Protein AF-A0A7Y1UGW2-F1 (afdb_monomer_lite)

Radius of gyration: 34.12 Å; chains: 1; bounding box: 89×72×78 Å

Structure (mmCIF, N/CA/C/O backbone):
data_AF-A0A7Y1UGW2-F1
#
_entry.id   AF-A0A7Y1UGW2-F1
#
loop_
_atom_site.group_PDB
_atom_site.id
_atom_site.type_symbol
_atom_site.label_atom_id
_atom_site.label_alt_id
_atom_site.label_comp_id
_atom_site.label_asym_id
_atom_site.label_entity_id
_atom_site.label_seq_id
_atom_site.pdbx_PDB_ins_code
_atom_site.Cartn_x
_atom_site.Cartn_y
_atom_site.Cartn_z
_atom_site.occupancy
_atom_site.B_iso_or_equiv
_atom_site.auth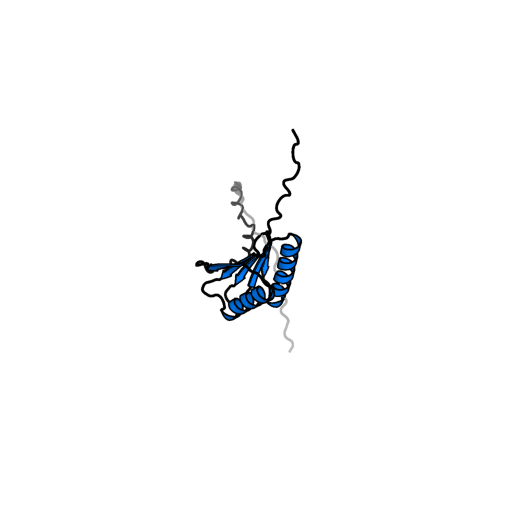_seq_id
_atom_site.auth_comp_id
_atom_site.auth_asym_id
_atom_site.auth_atom_id
_atom_site.pdbx_PDB_model_num
ATOM 1 N N . MET A 1 1 ? 42.115 2.314 -25.866 1.00 65.38 1 MET A N 1
ATOM 2 C CA . MET A 1 1 ? 41.224 1.425 -25.089 1.00 65.38 1 MET A CA 1
ATOM 3 C C . MET A 1 1 ? 39.855 2.077 -25.096 1.00 65.38 1 MET A C 1
ATOM 5 O O . MET A 1 1 ? 39.781 3.249 -24.765 1.00 65.38 1 MET A O 1
ATOM 9 N N . LEU A 1 2 ? 38.819 1.396 -25.587 1.00 54.06 2 LEU A N 1
ATOM 10 C CA . LEU A 1 2 ? 37.466 1.955 -25.650 1.00 54.06 2 LEU A CA 1
ATOM 11 C C . LEU A 1 2 ? 36.876 1.950 -24.238 1.00 54.06 2 LEU A C 1
ATOM 13 O O . LEU A 1 2 ? 36.478 0.907 -23.726 1.00 54.06 2 LEU A O 1
ATOM 17 N N . GLU A 1 3 ? 36.861 3.115 -23.604 1.00 59.59 3 GLU A N 1
ATOM 18 C CA . GLU A 1 3 ? 36.032 3.379 -22.436 1.00 59.59 3 GLU A CA 1
ATOM 19 C C . GLU A 1 3 ? 34.572 3.243 -22.873 1.00 59.59 3 GLU A C 1
ATOM 21 O O . GLU A 1 3 ? 34.036 4.125 -23.531 1.00 59.59 3 GLU A O 1
ATOM 26 N N . THR A 1 4 ? 33.932 2.110 -22.583 1.00 54.25 4 THR A N 1
ATOM 27 C CA . THR A 1 4 ? 32.484 1.930 -22.759 1.00 54.25 4 THR A CA 1
ATOM 28 C C . THR A 1 4 ? 31.741 2.921 -21.855 1.00 54.25 4 THR A C 1
ATOM 30 O O . THR A 1 4 ? 31.696 2.694 -20.640 1.00 54.25 4 THR A O 1
ATOM 33 N N . PRO A 1 5 ? 31.113 3.991 -22.382 1.00 60.22 5 PRO A N 1
ATOM 34 C CA . PRO A 1 5 ? 30.275 4.865 -21.583 1.00 60.22 5 PRO A CA 1
ATOM 35 C C . PRO A 1 5 ? 28.879 4.240 -21.587 1.00 60.22 5 PRO A C 1
ATOM 37 O O . PRO A 1 5 ? 28.134 4.365 -22.554 1.00 60.22 5 PRO A O 1
ATOM 40 N N . GLY A 1 6 ? 28.539 3.461 -20.561 1.00 53.00 6 GLY A N 1
ATOM 41 C CA . GLY A 1 6 ? 27.302 2.681 -20.653 1.00 53.00 6 GLY A CA 1
ATOM 42 C C . GLY A 1 6 ? 26.880 1.894 -19.426 1.00 53.00 6 GLY A C 1
ATOM 43 O O . GLY A 1 6 ? 26.255 0.850 -19.575 1.00 53.00 6 GLY A O 1
ATOM 44 N N . ARG A 1 7 ? 27.161 2.359 -18.204 1.00 55.97 7 ARG A N 1
ATOM 45 C CA . ARG A 1 7 ? 26.320 1.944 -17.071 1.00 55.97 7 ARG A CA 1
ATOM 46 C C . ARG A 1 7 ? 25.084 2.832 -17.069 1.00 55.97 7 ARG A C 1
ATOM 48 O O . ARG A 1 7 ? 25.051 3.851 -16.390 1.00 55.97 7 ARG A O 1
ATOM 55 N N . ALA A 1 8 ? 24.075 2.442 -17.847 1.00 54.56 8 ALA A N 1
ATOM 56 C CA . ALA A 1 8 ? 22.718 2.910 -17.613 1.00 54.56 8 ALA A CA 1
ATOM 57 C C . ALA A 1 8 ? 22.399 2.640 -16.134 1.00 54.56 8 ALA A C 1
ATOM 59 O O . ALA A 1 8 ? 22.442 1.489 -15.689 1.00 54.56 8 ALA A O 1
ATOM 60 N N . ALA A 1 9 ? 22.183 3.699 -15.354 1.00 57.03 9 ALA A N 1
ATOM 61 C CA . ALA A 1 9 ? 21.715 3.579 -13.984 1.00 57.03 9 ALA A CA 1
ATOM 62 C C . ALA A 1 9 ? 20.436 2.739 -14.029 1.00 57.03 9 ALA A C 1
ATOM 64 O O . ALA A 1 9 ? 19.458 3.167 -14.636 1.00 57.03 9 ALA A O 1
ATOM 65 N N . LYS A 1 10 ? 20.459 1.518 -13.478 1.00 59.31 10 LYS A N 1
ATOM 66 C CA . LYS A 1 10 ? 19.249 0.700 -13.377 1.00 59.31 10 LYS A CA 1
ATOM 67 C C . LYS A 1 10 ? 18.241 1.519 -12.569 1.00 59.31 10 LYS A C 1
ATOM 69 O O . LYS A 1 10 ? 18.543 1.814 -11.412 1.00 59.31 10 LYS A O 1
ATOM 74 N N . PRO A 1 11 ? 17.105 1.933 -13.145 1.00 62.81 11 PRO A N 1
ATOM 75 C CA . PRO A 1 11 ? 16.111 2.664 -12.385 1.00 62.81 11 PRO A CA 1
ATOM 76 C C . PRO A 1 11 ? 15.517 1.711 -11.340 1.00 62.81 11 PRO A C 1
ATOM 78 O O . PRO A 1 11 ? 14.820 0.753 -11.666 1.00 62.81 11 PRO A O 1
ATOM 81 N N . GLU A 1 12 ? 15.860 1.936 -10.075 1.00 68.69 12 GLU A N 1
ATOM 82 C CA . GLU A 1 12 ? 15.327 1.189 -8.939 1.00 68.69 12 GLU A CA 1
ATOM 83 C C . GLU A 1 12 ? 14.067 1.900 -8.431 1.00 68.69 12 GLU A C 1
ATOM 85 O O . GLU A 1 12 ? 14.109 3.082 -8.082 1.00 68.69 12 GLU A O 1
ATOM 90 N N . ILE A 1 13 ? 12.928 1.198 -8.415 1.00 83.81 13 ILE A N 1
ATOM 91 C CA . ILE A 1 13 ? 11.693 1.725 -7.830 1.00 83.81 13 ILE A CA 1
ATOM 92 C C . ILE A 1 13 ? 11.618 1.343 -6.355 1.00 83.81 13 ILE A C 1
ATOM 94 O O . ILE A 1 13 ? 11.729 0.174 -5.986 1.00 83.81 13 ILE A O 1
ATOM 98 N N . GLN A 1 14 ? 11.388 2.334 -5.499 1.00 85.88 14 GLN A N 1
ATOM 99 C CA . GLN A 1 14 ? 11.222 2.078 -4.075 1.00 85.88 14 GLN A CA 1
ATOM 100 C C . GLN A 1 14 ? 9.925 1.290 -3.806 1.00 85.88 14 GLN A C 1
ATOM 102 O O . GLN A 1 14 ? 8.914 1.525 -4.481 1.00 85.88 14 GLN A O 1
ATOM 107 N N . PRO A 1 15 ? 9.908 0.374 -2.819 1.00 88.44 15 PRO A N 1
ATOM 108 C CA . PRO A 1 15 ? 8.696 -0.345 -2.444 1.00 88.44 15 PRO A CA 1
ATOM 109 C C . PRO A 1 15 ? 7.609 0.601 -1.927 1.00 88.44 15 PRO A C 1
ATOM 111 O O . PRO A 1 15 ? 7.882 1.480 -1.105 1.00 88.44 15 PRO A O 1
ATOM 114 N N . LEU A 1 16 ? 6.362 0.375 -2.336 1.00 89.25 16 LEU A N 1
ATOM 115 C CA . LEU A 1 16 ? 5.216 1.098 -1.791 1.00 89.25 16 LEU A CA 1
ATOM 116 C C . LEU A 1 16 ? 4.876 0.544 -0.403 1.00 89.25 16 LEU A C 1
ATOM 118 O O . LEU A 1 16 ? 4.518 -0.625 -0.270 1.00 89.25 16 LEU A O 1
ATOM 122 N N . ILE A 1 17 ? 4.981 1.368 0.640 1.00 90.88 17 ILE A N 1
ATOM 123 C CA . ILE A 1 17 ? 4.694 0.935 2.013 1.00 90.88 17 ILE A CA 1
ATOM 124 C C . ILE A 1 17 ? 3.247 1.279 2.358 1.00 90.88 17 ILE A C 1
ATOM 126 O O . ILE A 1 17 ? 2.901 2.457 2.425 1.00 90.88 17 ILE A O 1
ATOM 130 N N . ILE A 1 18 ? 2.436 0.264 2.643 1.00 90.81 18 ILE A N 1
ATOM 131 C CA . ILE A 1 18 ? 1.040 0.391 3.073 1.00 90.81 18 ILE A CA 1
ATOM 132 C C . ILE A 1 18 ? 0.961 -0.036 4.534 1.00 90.81 18 ILE A C 1
ATOM 134 O O . ILE A 1 18 ? 1.360 -1.140 4.875 1.00 90.81 18 ILE A O 1
ATOM 138 N N . SER A 1 19 ? 0.461 0.833 5.401 1.00 89.06 19 SER A N 1
ATOM 139 C CA . SER A 1 19 ? 0.200 0.553 6.811 1.00 89.06 19 SER A CA 1
ATOM 140 C C . SER A 1 19 ? -1.300 0.398 7.031 1.00 89.06 19 SER A C 1
ATOM 142 O O . SER A 1 19 ? -2.050 1.314 6.695 1.00 89.06 19 SER A O 1
ATOM 144 N N . VAL A 1 20 ? -1.723 -0.716 7.621 1.00 88.06 20 VAL A N 1
ATOM 145 C CA . VAL A 1 20 ? -3.108 -0.948 8.052 1.00 88.06 20 VAL A CA 1
ATOM 146 C C . VAL A 1 20 ? -3.158 -0.865 9.574 1.00 88.06 20 VAL A C 1
ATOM 148 O O . VAL A 1 20 ? -2.474 -1.623 10.268 1.00 88.06 20 VAL A O 1
ATOM 151 N N . GLY A 1 21 ? -3.923 0.102 10.078 1.00 79.25 21 GLY A N 1
ATOM 152 C CA . GLY A 1 21 ? -4.117 0.334 11.508 1.00 79.25 21 GLY A CA 1
ATOM 153 C C . GLY A 1 21 ? -5.480 -0.148 12.022 1.00 79.25 21 GLY A C 1
ATOM 154 O O . GLY A 1 21 ? -6.326 -0.595 11.238 1.00 79.25 21 GLY A O 1
ATOM 155 N N . PRO A 1 22 ? -5.716 -0.037 13.339 1.00 72.81 22 PRO A N 1
ATOM 156 C CA . PRO A 1 22 ? -7.047 -0.213 13.913 1.00 72.81 22 PRO A CA 1
ATOM 157 C C . PRO A 1 22 ? -8.027 0.836 13.348 1.00 72.81 22 PRO A C 1
ATOM 159 O O . PRO A 1 22 ? -7.631 1.945 12.992 1.00 72.81 22 PRO A O 1
ATOM 162 N N . GLY A 1 23 ? -9.313 0.486 13.232 1.00 73.44 23 GLY A N 1
ATOM 163 C CA . GLY A 1 23 ? -10.358 1.418 12.770 1.00 73.44 23 GLY A CA 1
ATOM 164 C C . GLY A 1 23 ? -10.420 1.656 11.255 1.00 73.44 23 GLY A C 1
ATOM 165 O O . GLY A 1 23 ? -10.855 2.717 10.824 1.00 73.44 23 GLY A O 1
ATOM 166 N N . ALA A 1 24 ? -9.982 0.688 10.443 1.00 71.56 24 ALA A N 1
ATOM 167 C CA . ALA A 1 24 ? -10.024 0.750 8.976 1.00 71.56 24 ALA A CA 1
ATOM 168 C C . ALA A 1 24 ? -9.199 1.874 8.326 1.00 71.56 24 ALA A C 1
ATOM 170 O O . ALA A 1 24 ? -9.421 2.255 7.176 1.00 71.56 24 ALA A O 1
ATOM 171 N N . VAL A 1 25 ? -8.200 2.373 9.049 1.00 77.12 25 VAL A N 1
ATOM 172 C CA . VAL A 1 25 ? -7.284 3.394 8.550 1.00 77.12 25 VAL A CA 1
ATOM 173 C C . VAL A 1 25 ? -6.198 2.737 7.700 1.00 77.12 25 VAL A C 1
ATOM 175 O O . VAL A 1 25 ? -5.434 1.897 8.184 1.00 77.12 25 VAL A O 1
ATOM 178 N N . VAL A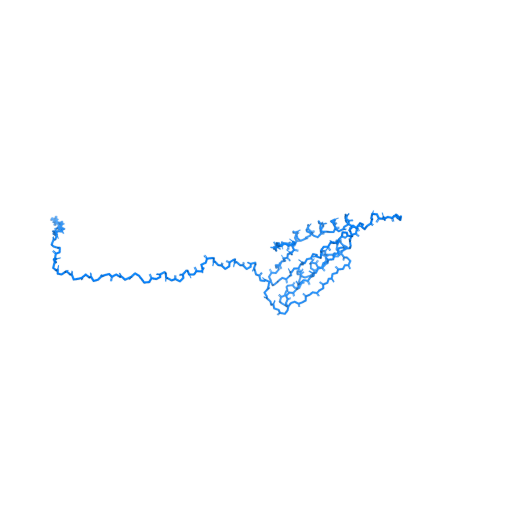 1 26 ? -6.095 3.161 6.440 1.00 83.88 26 VAL A N 1
ATOM 179 C CA . VAL A 1 26 ? -5.000 2.791 5.539 1.00 83.88 26 VAL A CA 1
ATOM 180 C C . VAL A 1 26 ? -4.097 4.002 5.353 1.00 83.88 26 VAL A C 1
ATOM 182 O O . VAL A 1 26 ? -4.560 5.077 4.989 1.00 83.88 26 VAL A O 1
ATOM 185 N N . ALA A 1 27 ? -2.799 3.845 5.590 1.00 84.19 27 ALA A N 1
ATOM 186 C CA . ALA A 1 27 ? -1.815 4.890 5.334 1.00 84.19 27 ALA A CA 1
ATOM 187 C C . ALA A 1 27 ? -0.750 4.404 4.354 1.00 84.19 27 ALA A C 1
ATOM 189 O O . ALA A 1 27 ? -0.247 3.294 4.489 1.00 84.19 27 ALA A O 1
ATOM 190 N N . VAL A 1 28 ? -0.362 5.238 3.398 1.00 86.69 28 VAL A N 1
ATOM 191 C CA . VAL A 1 28 ? 0.674 4.923 2.413 1.00 86.69 28 VAL A CA 1
ATOM 192 C C . VAL A 1 28 ? 1.836 5.893 2.583 1.00 86.69 28 VAL A C 1
ATOM 194 O O . VAL A 1 28 ? 1.624 7.101 2.680 1.00 86.69 28 VAL A O 1
ATOM 197 N N . ASN A 1 29 ? 3.066 5.378 2.631 1.00 80.88 29 ASN A N 1
ATOM 198 C CA . ASN A 1 29 ? 4.256 6.229 2.604 1.00 80.88 29 ASN A CA 1
ATOM 199 C C . ASN A 1 29 ? 4.726 6.384 1.162 1.00 80.88 29 ASN A C 1
ATOM 201 O O . ASN A 1 29 ? 5.106 5.397 0.524 1.00 80.88 29 ASN A O 1
ATOM 205 N N . THR A 1 30 ? 4.739 7.619 0.670 1.00 69.56 30 THR A N 1
ATOM 206 C CA . THR A 1 30 ? 5.293 7.955 -0.643 1.00 69.56 30 THR A CA 1
ATOM 207 C C . THR A 1 30 ? 6.362 9.023 -0.482 1.00 69.56 30 THR A C 1
ATOM 209 O O . THR A 1 30 ? 6.068 10.212 -0.378 1.00 69.56 30 THR A O 1
ATOM 212 N N . GLY A 1 31 ? 7.621 8.585 -0.420 1.00 69.56 31 GLY A N 1
ATOM 213 C CA . GLY A 1 31 ? 8.749 9.468 -0.125 1.00 69.56 31 GLY A CA 1
ATOM 214 C C . GLY A 1 31 ? 8.708 9.982 1.325 1.00 69.56 31 GLY A C 1
ATOM 215 O O . GLY A 1 31 ? 8.554 9.163 2.232 1.00 69.56 31 GLY A O 1
ATOM 216 N N . PRO A 1 32 ? 8.856 11.302 1.570 1.00 61.97 32 PRO A N 1
ATOM 217 C CA . PRO A 1 32 ? 8.865 11.873 2.921 1.00 61.97 32 PRO A CA 1
ATOM 218 C C . PRO A 1 32 ? 7.463 12.045 3.530 1.00 61.97 32 PRO A C 1
ATOM 220 O O . PRO A 1 32 ? 7.349 12.309 4.725 1.00 61.97 32 PRO A O 1
ATOM 223 N N . ALA A 1 33 ? 6.400 11.921 2.728 1.00 69.44 33 ALA A N 1
ATOM 224 C CA . ALA A 1 33 ? 5.027 12.128 3.170 1.00 69.44 33 ALA A CA 1
ATOM 225 C C . ALA A 1 33 ? 4.332 10.799 3.499 1.00 69.44 33 ALA A C 1
ATOM 227 O O . ALA A 1 33 ? 4.435 9.812 2.760 1.00 69.44 33 ALA A O 1
ATOM 228 N N . ARG A 1 34 ? 3.585 10.805 4.607 1.00 76.00 34 ARG A N 1
ATOM 229 C CA . ARG A 1 34 ? 2.650 9.747 4.988 1.00 76.00 34 ARG A CA 1
ATO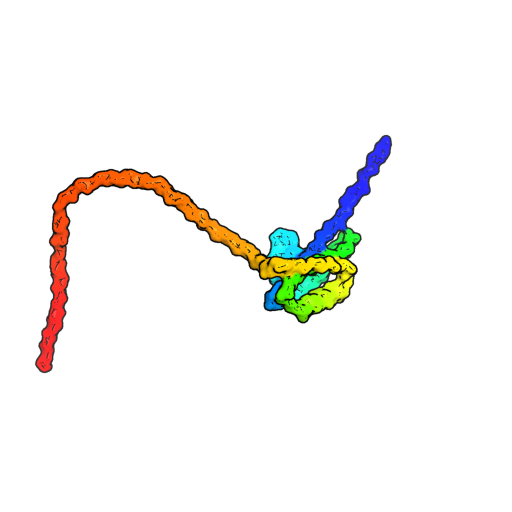M 230 C C . ARG A 1 34 ? 1.237 10.242 4.729 1.00 76.00 34 ARG A C 1
ATOM 232 O O . ARG A 1 34 ? 0.799 11.204 5.353 1.00 76.00 34 ARG A O 1
ATOM 239 N N . GLU A 1 35 ? 0.526 9.566 3.843 1.00 84.69 35 GLU A N 1
ATOM 240 C CA . GLU A 1 35 ? -0.839 9.929 3.472 1.00 84.69 35 GLU A CA 1
ATOM 241 C C . GLU A 1 35 ? -1.816 8.897 4.026 1.00 84.69 35 GLU A C 1
ATOM 243 O O . GLU A 1 35 ? -1.636 7.698 3.817 1.00 84.69 35 GLU A O 1
ATOM 248 N N . VAL A 1 36 ? -2.854 9.354 4.727 1.00 87.19 36 VAL A N 1
ATOM 249 C CA . VAL A 1 36 ? -3.988 8.505 5.109 1.00 87.19 36 VAL A CA 1
ATOM 250 C C . VAL A 1 36 ? -4.959 8.482 3.938 1.00 87.19 36 VAL A C 1
ATOM 252 O O . VAL A 1 36 ? -5.441 9.528 3.511 1.00 87.19 36 VAL A O 1
ATOM 255 N N . LEU A 1 37 ? -5.208 7.293 3.402 1.00 85.94 37 LEU A N 1
ATOM 256 C CA . LEU A 1 37 ? -6.012 7.079 2.210 1.00 85.94 37 LEU A CA 1
ATOM 257 C C . LEU A 1 37 ? -7.248 6.251 2.552 1.00 85.94 37 LEU A C 1
ATOM 259 O O . LEU A 1 37 ? -7.190 5.286 3.313 1.00 85.94 37 LEU A O 1
ATOM 263 N N . THR A 1 38 ? -8.366 6.583 1.918 1.00 87.88 38 THR A N 1
ATOM 264 C CA . THR A 1 38 ? -9.495 5.659 1.816 1.00 87.88 38 THR A CA 1
ATOM 265 C C . THR A 1 38 ? -9.126 4.489 0.909 1.00 87.88 38 THR A C 1
ATOM 267 O O . THR A 1 38 ? -8.194 4.564 0.103 1.00 87.88 38 THR A O 1
ATOM 270 N N . LEU A 1 39 ? -9.906 3.411 0.968 1.00 84.81 39 LEU A N 1
ATOM 271 C CA . LEU A 1 39 ? -9.747 2.282 0.057 1.00 84.81 39 LEU A CA 1
ATOM 272 C C . LEU A 1 39 ? -9.745 2.742 -1.413 1.00 84.81 39 LEU A C 1
ATOM 274 O O . LEU A 1 39 ? -8.837 2.398 -2.171 1.00 84.81 39 LEU A O 1
ATOM 278 N N . ALA A 1 40 ? -10.714 3.564 -1.827 1.00 86.31 40 ALA A N 1
ATOM 279 C CA . ALA A 1 40 ? -10.793 4.080 -3.198 1.00 86.31 40 ALA A CA 1
ATOM 280 C C . ALA A 1 40 ? -9.518 4.836 -3.622 1.00 86.31 40 ALA A C 1
ATOM 282 O O . ALA A 1 40 ? -9.002 4.625 -4.721 1.00 86.31 40 ALA A O 1
ATOM 283 N N . GLN A 1 41 ? -8.961 5.656 -2.728 1.00 90.19 41 GLN A N 1
ATOM 284 C CA . GLN A 1 41 ? -7.701 6.363 -2.971 1.00 90.19 41 GLN A CA 1
ATOM 285 C C . GLN A 1 41 ? -6.501 5.408 -3.041 1.00 90.19 41 GLN A C 1
ATOM 287 O O . GLN A 1 41 ? -5.611 5.611 -3.869 1.00 90.19 41 GLN A O 1
ATOM 292 N N . LEU A 1 42 ? -6.492 4.337 -2.240 1.00 90.06 42 LEU A N 1
ATOM 293 C CA . LEU A 1 42 ? -5.469 3.294 -2.312 1.00 90.06 42 LEU A CA 1
ATOM 294 C C . LEU A 1 42 ? -5.444 2.619 -3.688 1.00 90.06 42 LEU A C 1
ATOM 296 O O . LEU A 1 42 ? -4.367 2.442 -4.247 1.00 90.06 42 LEU A O 1
ATOM 300 N N . ALA A 1 43 ? -6.605 2.271 -4.251 1.00 89.88 43 ALA A N 1
ATOM 301 C CA . ALA A 1 43 ? -6.673 1.639 -5.573 1.00 89.88 43 ALA A CA 1
ATOM 302 C C . ALA A 1 43 ? -6.039 2.534 -6.650 1.00 89.88 43 ALA A C 1
ATOM 304 O O . ALA A 1 43 ? -5.146 2.102 -7.376 1.00 89.88 43 ALA A O 1
ATOM 305 N N . ARG A 1 44 ? -6.399 3.824 -6.660 1.00 90.56 44 ARG A N 1
ATOM 306 C CA . ARG A 1 44 ? -5.779 4.813 -7.554 1.00 90.56 44 ARG A CA 1
ATOM 307 C C . ARG A 1 44 ? -4.268 4.931 -7.328 1.00 90.56 44 ARG A C 1
ATOM 309 O O . ARG A 1 44 ? -3.511 5.095 -8.279 1.00 90.56 44 ARG A O 1
ATOM 316 N N . ARG A 1 45 ? -3.805 4.837 -6.078 1.00 90.50 45 ARG A N 1
ATOM 317 C CA . ARG A 1 45 ? -2.374 4.883 -5.752 1.00 90.50 45 ARG A CA 1
ATOM 318 C C . ARG A 1 45 ? -1.621 3.645 -6.253 1.00 90.50 45 ARG A C 1
ATOM 320 O O . ARG A 1 45 ? -0.507 3.798 -6.750 1.00 90.50 45 ARG A O 1
ATOM 327 N N . LEU A 1 46 ? -2.213 2.455 -6.153 1.00 91.75 46 LEU A N 1
ATOM 328 C CA . LEU A 1 46 ? -1.643 1.211 -6.682 1.00 91.75 46 LEU A CA 1
ATOM 329 C C . LEU A 1 46 ? -1.556 1.239 -8.213 1.00 91.75 46 LEU A C 1
ATOM 331 O O . LEU A 1 46 ? -0.533 0.845 -8.771 1.00 91.75 46 LEU A O 1
ATOM 335 N N . ASP A 1 47 ? -2.575 1.774 -8.881 1.00 92.00 47 ASP A N 1
ATOM 336 C CA . ASP A 1 47 ? -2.579 1.974 -10.334 1.00 92.00 47 ASP A CA 1
ATOM 337 C C . ASP A 1 47 ? -1.428 2.886 -10.797 1.00 92.00 47 ASP A C 1
ATOM 339 O O . ASP A 1 47 ? -0.614 2.508 -11.642 1.00 92.00 47 ASP A O 1
ATOM 343 N N . MET A 1 48 ? -1.276 4.052 -10.157 1.00 90.44 48 MET A N 1
ATOM 344 C CA . MET A 1 48 ? -0.173 4.973 -10.453 1.00 90.44 48 MET A CA 1
ATOM 345 C C . MET A 1 48 ? 1.196 4.334 -10.186 1.00 90.44 48 MET A C 1
ATOM 347 O O . MET A 1 48 ? 2.117 4.485 -10.989 1.00 90.44 48 MET A O 1
ATOM 351 N N . TYR A 1 49 ? 1.338 3.603 -9.076 1.00 90.50 49 TYR A N 1
ATOM 352 C CA . TYR A 1 49 ? 2.592 2.941 -8.715 1.00 90.50 49 TYR A CA 1
ATOM 353 C C . TYR A 1 49 ? 2.974 1.833 -9.702 1.00 90.50 49 TYR A C 1
ATOM 355 O O . TYR A 1 49 ? 4.118 1.770 -10.147 1.00 90.50 49 TYR A O 1
ATOM 363 N N . THR A 1 50 ? 2.026 0.976 -10.080 1.00 91.38 50 THR A N 1
ATOM 364 C CA . THR A 1 50 ? 2.273 -0.114 -11.037 1.00 91.38 50 THR A CA 1
ATOM 365 C C . THR A 1 50 ? 2.546 0.408 -12.444 1.00 91.38 50 THR A C 1
ATOM 367 O O . THR A 1 50 ? 3.425 -0.119 -13.129 1.00 91.38 50 THR A O 1
ATOM 370 N N . THR A 1 51 ? 1.875 1.488 -12.847 1.00 91.19 51 THR A N 1
ATOM 371 C CA . THR A 1 51 ? 2.164 2.201 -14.098 1.00 91.19 51 THR A CA 1
ATOM 372 C C . THR A 1 51 ? 3.583 2.772 -14.092 1.00 91.19 51 THR A C 1
ATOM 374 O O . THR A 1 51 ? 4.330 2.561 -15.048 1.00 91.19 51 THR A O 1
ATOM 377 N N . ALA A 1 52 ? 3.997 3.417 -12.996 1.00 88.50 52 ALA A N 1
ATOM 378 C CA . ALA A 1 52 ? 5.356 3.934 -12.843 1.00 88.50 52 ALA A CA 1
ATOM 379 C C . ALA A 1 52 ? 6.410 2.812 -12.854 1.00 88.50 52 ALA A C 1
ATOM 381 O O . ALA A 1 52 ? 7.411 2.931 -13.556 1.00 88.50 52 ALA A O 1
ATOM 382 N N . ALA A 1 53 ? 6.164 1.703 -12.145 1.00 89.00 53 ALA A N 1
ATOM 383 C CA . ALA A 1 53 ? 7.044 0.530 -12.135 1.00 89.00 53 ALA A CA 1
ATOM 384 C C . ALA A 1 53 ? 7.235 -0.044 -13.546 1.00 89.00 53 ALA A C 1
ATOM 386 O O . ALA A 1 53 ? 8.361 -0.306 -13.970 1.00 89.00 53 ALA A O 1
ATOM 387 N N . ARG A 1 54 ? 6.140 -0.159 -14.309 1.00 87.94 54 ARG A N 1
ATOM 388 C CA . ARG A 1 54 ? 6.174 -0.622 -15.700 1.00 87.94 54 ARG A CA 1
ATOM 389 C C . ARG A 1 54 ? 6.971 0.323 -16.599 1.00 87.94 54 ARG A C 1
ATOM 391 O O . ARG A 1 54 ? 7.746 -0.161 -17.419 1.00 87.94 54 ARG A O 1
ATOM 398 N N . ALA A 1 55 ? 6.811 1.636 -16.436 1.00 89.50 55 ALA A N 1
ATOM 399 C CA . ALA A 1 55 ? 7.525 2.634 -17.234 1.00 89.50 55 ALA A CA 1
ATOM 400 C C . ALA A 1 55 ? 9.053 2.544 -17.078 1.00 89.50 55 ALA A C 1
ATOM 402 O O . ALA A 1 55 ? 9.782 2.836 -18.022 1.00 89.50 55 ALA A O 1
ATOM 403 N N . VAL A 1 56 ? 9.536 2.097 -15.914 1.00 88.38 56 VAL A N 1
ATOM 404 C CA . VAL A 1 56 ? 10.970 1.912 -15.634 1.00 88.38 56 VAL A CA 1
ATOM 405 C C . VAL A 1 56 ? 11.432 0.452 -15.718 1.00 88.38 56 VAL A C 1
ATOM 407 O O . VAL A 1 56 ? 12.540 0.137 -15.294 1.00 88.38 56 VAL A O 1
ATOM 410 N N . ALA A 1 57 ? 10.599 -0.448 -16.254 1.00 87.75 57 ALA A N 1
ATOM 411 C CA . ALA A 1 57 ? 10.870 -1.886 -16.337 1.00 87.75 57 ALA A CA 1
ATOM 412 C C . ALA A 1 57 ? 11.268 -2.532 -14.988 1.00 87.75 57 ALA A C 1
ATOM 414 O O . ALA A 1 57 ? 12.059 -3.476 -14.947 1.00 87.75 57 ALA A O 1
ATOM 415 N N . ALA A 1 58 ? 10.701 -2.042 -13.881 1.00 87.81 58 ALA A N 1
ATOM 416 C CA . ALA A 1 58 ? 10.902 -2.590 -12.544 1.00 87.81 58 ALA A CA 1
ATOM 417 C C . ALA A 1 58 ? 9.683 -3.403 -12.083 1.00 87.81 58 ALA A C 1
ATOM 419 O O . ALA A 1 58 ? 8.537 -3.111 -12.431 1.00 87.81 58 ALA A O 1
ATOM 420 N N . ALA A 1 59 ? 9.924 -4.425 -11.260 1.00 87.50 59 ALA A N 1
ATOM 421 C CA . ALA A 1 59 ? 8.850 -5.175 -10.622 1.00 87.50 59 ALA A CA 1
ATOM 422 C C . ALA A 1 59 ? 8.240 -4.338 -9.480 1.00 87.50 59 ALA A C 1
ATOM 424 O O . ALA A 1 59 ? 8.985 -3.898 -8.601 1.00 87.50 59 ALA A O 1
ATOM 425 N N . PRO A 1 60 ? 6.914 -4.113 -9.451 1.00 90.19 60 PRO A N 1
ATOM 426 C CA . PRO A 1 60 ? 6.293 -3.397 -8.347 1.00 90.19 60 PRO A CA 1
ATOM 427 C C . PRO A 1 60 ? 6.372 -4.242 -7.072 1.00 90.19 60 PRO A C 1
ATOM 429 O O . PRO A 1 60 ? 6.024 -5.424 -7.074 1.00 90.19 60 PRO A O 1
ATOM 432 N N . VAL A 1 61 ? 6.807 -3.627 -5.974 1.00 90.62 61 VAL A N 1
ATOM 433 C CA . VAL A 1 61 ? 6.910 -4.283 -4.665 1.00 90.62 61 VAL A CA 1
ATOM 434 C C . VAL A 1 61 ? 6.076 -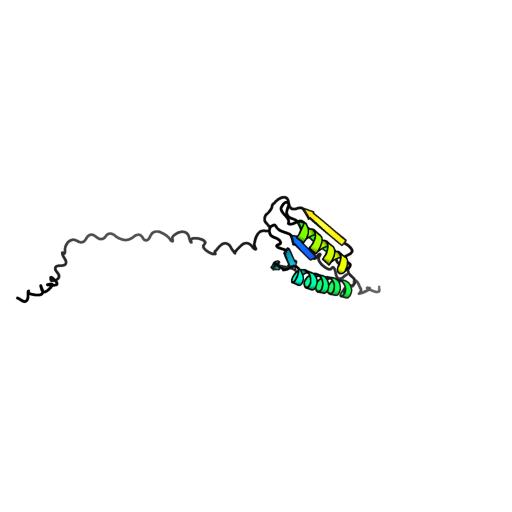3.509 -3.658 1.00 90.62 61 VAL A C 1
ATOM 436 O O . VAL A 1 61 ? 6.249 -2.301 -3.493 1.00 90.62 61 VAL A O 1
ATOM 439 N N . VAL A 1 62 ? 5.196 -4.206 -2.944 1.00 91.56 62 VAL A N 1
ATOM 440 C CA . VAL A 1 62 ? 4.427 -3.628 -1.836 1.00 91.56 62 VAL A CA 1
ATOM 441 C C . VAL A 1 62 ? 4.952 -4.166 -0.514 1.00 91.56 62 VAL A C 1
ATOM 443 O O . VAL A 1 62 ? 5.124 -5.369 -0.340 1.00 91.56 62 VAL A O 1
ATOM 446 N N . ARG A 1 63 ? 5.184 -3.269 0.442 1.00 90.75 63 ARG A N 1
ATOM 447 C CA . ARG A 1 63 ? 5.458 -3.595 1.843 1.00 90.75 63 ARG A CA 1
ATOM 448 C C . ARG A 1 63 ? 4.207 -3.337 2.663 1.00 90.75 63 ARG A C 1
ATOM 450 O O . ARG A 1 63 ? 3.846 -2.184 2.888 1.00 90.75 63 ARG A O 1
ATOM 457 N N . LEU A 1 64 ? 3.557 -4.403 3.109 1.00 90.81 64 LEU A N 1
ATOM 458 C CA . LEU A 1 64 ? 2.348 -4.334 3.913 1.00 90.81 64 LEU A CA 1
ATOM 459 C C . LEU A 1 64 ? 2.707 -4.414 5.397 1.00 90.81 64 LEU A C 1
ATOM 461 O O . LEU A 1 64 ? 3.110 -5.458 5.905 1.00 90.81 64 LEU A O 1
ATOM 465 N N . ARG A 1 65 ? 2.562 -3.285 6.083 1.00 89.12 65 ARG A N 1
ATOM 466 C CA . ARG A 1 65 ? 2.716 -3.148 7.526 1.00 89.12 65 ARG A CA 1
ATOM 467 C C . ARG A 1 65 ? 1.359 -3.295 8.186 1.00 89.12 65 ARG A C 1
ATOM 469 O O . ARG A 1 65 ? 0.471 -2.482 7.947 1.00 89.12 65 ARG A O 1
ATOM 476 N N . THR A 1 66 ? 1.206 -4.299 9.032 1.00 85.50 66 THR A N 1
ATOM 477 C CA . THR A 1 66 ? -0.033 -4.513 9.783 1.00 85.50 66 THR A CA 1
ATOM 478 C C . THR A 1 66 ? 0.234 -4.392 11.275 1.00 85.50 66 THR A C 1
ATOM 480 O O . THR A 1 66 ? 1.227 -4.918 11.788 1.00 85.50 66 THR A O 1
ATOM 483 N N . ALA A 1 67 ? -0.642 -3.662 11.959 1.00 78.12 67 ALA A N 1
ATOM 484 C CA . ALA A 1 67 ? -0.729 -3.657 13.413 1.00 78.12 67 ALA A CA 1
ATOM 485 C C . ALA A 1 67 ? -1.313 -4.995 13.906 1.00 78.12 67 ALA A C 1
ATOM 487 O O . ALA A 1 67 ? -1.979 -5.698 13.137 1.00 78.12 67 ALA A O 1
ATOM 488 N N . ARG A 1 68 ? -1.085 -5.370 15.173 1.00 73.94 68 ARG A N 1
ATOM 489 C CA . ARG A 1 68 ? -1.670 -6.611 15.719 1.00 73.94 68 ARG A CA 1
ATOM 490 C C . ARG A 1 68 ? -3.188 -6.486 15.854 1.00 73.94 68 ARG A C 1
ATOM 492 O O . ARG A 1 68 ? -3.892 -7.466 15.648 1.00 73.94 68 ARG A O 1
ATOM 499 N N . ALA A 1 69 ? -3.673 -5.282 16.156 1.00 75.31 69 ALA A N 1
ATOM 500 C CA . ALA A 1 69 ? -5.094 -4.945 16.216 1.00 75.31 69 ALA A CA 1
ATOM 501 C C . ALA A 1 69 ? -5.667 -4.467 14.863 1.00 75.31 69 ALA A C 1
ATOM 503 O O . ALA A 1 69 ? -6.688 -3.777 14.827 1.00 75.31 69 ALA A O 1
ATOM 504 N N . ALA A 1 70 ? -4.998 -4.765 13.742 1.00 78.56 70 ALA A N 1
ATOM 505 C CA . ALA A 1 70 ? -5.473 -4.352 12.427 1.00 78.56 70 ALA A CA 1
ATOM 506 C C . ALA A 1 70 ? -6.818 -5.003 12.083 1.00 78.56 70 ALA A C 1
ATOM 508 O O . ALA A 1 70 ? -7.084 -6.156 12.416 1.00 78.56 70 ALA A O 1
ATOM 509 N N . ASN A 1 71 ? -7.655 -4.252 11.372 1.00 85.12 71 ASN A N 1
ATOM 510 C CA . ASN A 1 71 ? -8.925 -4.761 10.878 1.00 85.12 71 ASN A CA 1
ATOM 511 C C . ASN A 1 71 ? -8.677 -5.772 9.737 1.00 85.12 71 ASN A C 1
ATOM 513 O O . ASN A 1 71 ? -8.121 -5.411 8.695 1.00 85.12 71 ASN A O 1
ATOM 517 N N . GLU A 1 72 ? -9.083 -7.029 9.941 1.00 85.56 72 GLU A N 1
ATOM 518 C CA . GLU A 1 72 ? -8.868 -8.119 8.979 1.00 85.56 72 GLU A CA 1
ATOM 519 C C . GLU A 1 72 ? -9.592 -7.903 7.646 1.00 85.56 72 GLU A C 1
ATOM 521 O O . GLU A 1 72 ? -9.025 -8.220 6.600 1.00 85.56 72 GLU A O 1
ATOM 526 N N . ASP A 1 73 ? -10.803 -7.340 7.650 1.00 89.06 73 ASP A N 1
ATOM 527 C CA . ASP A 1 73 ? -11.553 -7.066 6.418 1.00 89.06 73 ASP A CA 1
ATOM 528 C C . ASP A 1 73 ? -10.795 -6.076 5.532 1.00 89.06 73 ASP A C 1
ATOM 530 O O . ASP A 1 73 ? -10.650 -6.274 4.325 1.00 89.06 73 ASP A O 1
ATOM 534 N N . ILE A 1 74 ? -10.214 -5.048 6.146 1.00 87.56 74 ILE A N 1
ATOM 535 C CA . ILE A 1 74 ? -9.407 -4.052 5.440 1.00 87.56 74 ILE A CA 1
ATOM 536 C C . ILE A 1 74 ? -8.097 -4.653 4.953 1.00 87.56 74 ILE A C 1
ATOM 538 O O . ILE A 1 74 ? -7.672 -4.365 3.835 1.00 87.56 74 ILE A O 1
ATOM 542 N N . LEU A 1 75 ? -7.465 -5.518 5.746 1.00 88.44 75 LEU A N 1
ATOM 543 C CA . LEU A 1 75 ? -6.272 -6.236 5.312 1.00 88.44 75 LEU A CA 1
ATOM 544 C C . LEU A 1 75 ? -6.562 -7.092 4.068 1.00 88.44 75 LEU A C 1
ATOM 546 O O . LEU A 1 75 ? -5.811 -7.028 3.092 1.00 88.44 75 LEU A O 1
ATOM 550 N N . ARG A 1 76 ? -7.668 -7.846 4.075 1.00 90.69 76 ARG A N 1
ATOM 551 C CA . ARG A 1 76 ? -8.117 -8.652 2.928 1.00 90.69 76 ARG A CA 1
ATOM 552 C C . ARG A 1 76 ? -8.402 -7.783 1.711 1.00 90.69 76 ARG A C 1
ATOM 554 O O . ARG A 1 76 ? -7.962 -8.121 0.617 1.00 90.69 76 ARG A O 1
ATOM 561 N N . GLU A 1 77 ? -9.059 -6.648 1.901 1.00 91.19 77 GLU A N 1
ATOM 562 C CA . GLU A 1 77 ? -9.379 -5.713 0.824 1.00 91.19 77 GLU A CA 1
ATOM 563 C C . GLU A 1 77 ? -8.116 -5.084 0.203 1.00 91.19 77 GLU A C 1
ATOM 565 O O . GLU A 1 77 ? -8.009 -4.952 -1.019 1.00 91.19 77 GLU A O 1
ATOM 570 N N . VAL A 1 78 ? -7.112 -4.747 1.021 1.00 90.25 78 VAL A N 1
ATOM 571 C CA . VAL A 1 78 ? -5.801 -4.274 0.543 1.00 90.25 78 VAL A CA 1
ATOM 572 C C . VAL A 1 78 ? -5.103 -5.353 -0.289 1.00 90.25 78 VAL A C 1
ATOM 574 O O . VAL A 1 78 ? -4.575 -5.050 -1.363 1.00 90.25 78 VAL A O 1
ATOM 577 N N . LEU A 1 79 ? -5.124 -6.607 0.171 1.00 90.94 79 LEU A N 1
ATOM 578 C CA . LEU A 1 79 ? -4.543 -7.740 -0.554 1.00 90.94 79 LEU A CA 1
ATOM 579 C C . LEU A 1 79 ? -5.278 -8.021 -1.868 1.00 90.94 79 LEU A C 1
ATOM 581 O O . LEU A 1 79 ? -4.630 -8.199 -2.899 1.00 90.94 79 LEU A O 1
ATOM 585 N N . ALA A 1 80 ? -6.612 -7.993 -1.855 1.00 91.94 80 ALA A N 1
ATOM 586 C CA . ALA A 1 80 ? -7.436 -8.165 -3.046 1.00 91.94 80 ALA A CA 1
ATOM 587 C C . ALA A 1 80 ? -7.113 -7.095 -4.099 1.00 91.94 80 ALA A C 1
ATOM 589 O O . ALA A 1 80 ? -6.886 -7.414 -5.266 1.00 91.94 80 ALA A O 1
ATOM 590 N N . ARG A 1 81 ? -6.986 -5.829 -3.685 1.00 90.88 81 ARG A N 1
ATOM 591 C CA . ARG A 1 81 ? -6.585 -4.734 -4.582 1.00 90.88 81 ARG A CA 1
ATOM 592 C C . ARG A 1 81 ? -5.177 -4.938 -5.127 1.00 90.88 81 ARG A C 1
ATOM 594 O O . ARG A 1 81 ? -4.984 -4.837 -6.334 1.00 90.88 81 ARG A O 1
ATOM 601 N N . ALA A 1 82 ? -4.203 -5.268 -4.280 1.00 90.88 82 ALA A N 1
ATOM 602 C CA . ALA A 1 82 ? -2.838 -5.544 -4.733 1.00 90.88 82 ALA A CA 1
ATOM 603 C C . ALA A 1 82 ? -2.789 -6.681 -5.776 1.00 90.88 82 ALA A C 1
ATOM 605 O O . ALA A 1 82 ? -2.049 -6.582 -6.758 1.00 90.88 82 ALA A O 1
ATOM 606 N N . ALA A 1 83 ? -3.625 -7.712 -5.610 1.00 90.50 83 ALA A N 1
ATOM 607 C CA . ALA A 1 83 ? -3.770 -8.802 -6.572 1.00 90.50 83 ALA A CA 1
ATOM 608 C C . ALA A 1 83 ? -4.406 -8.347 -7.900 1.00 90.50 83 ALA A C 1
ATOM 610 O O . ALA A 1 83 ? -3.893 -8.697 -8.964 1.00 90.50 83 ALA A O 1
ATOM 611 N N . ILE A 1 84 ? -5.459 -7.516 -7.863 1.00 92.56 84 ILE A N 1
ATOM 612 C CA . ILE A 1 84 ? -6.092 -6.932 -9.065 1.00 92.56 84 ILE A CA 1
ATOM 613 C C . ILE A 1 84 ? -5.062 -6.160 -9.904 1.00 92.56 84 ILE A C 1
ATOM 615 O O . ILE A 1 84 ? -5.015 -6.309 -11.126 1.00 92.56 84 ILE A O 1
ATOM 619 N N . TYR A 1 85 ? -4.184 -5.397 -9.249 1.00 89.38 85 TYR A N 1
ATOM 620 C CA . TYR A 1 85 ? -3.111 -4.641 -9.906 1.00 89.38 85 TYR A CA 1
ATOM 621 C C . TYR A 1 85 ? -1.872 -5.484 -10.257 1.00 89.38 85 TYR A C 1
ATOM 623 O O . TYR A 1 85 ? -0.852 -4.935 -10.675 1.00 89.38 85 TYR A O 1
ATOM 631 N N . LYS A 1 86 ? -1.954 -6.816 -10.136 1.00 88.50 86 LYS A N 1
ATOM 632 C CA . LYS A 1 86 ? -0.895 -7.773 -10.498 1.00 88.50 86 LYS A CA 1
ATOM 633 C C . LYS A 1 86 ? 0.450 -7.457 -9.843 1.00 88.50 86 LYS A C 1
ATOM 635 O O . LYS A 1 86 ? 1.492 -7.536 -10.492 1.00 88.50 86 LYS A O 1
ATOM 640 N N . ILE A 1 87 ? 0.436 -7.085 -8.565 1.00 88.81 87 ILE A N 1
ATOM 641 C CA . ILE A 1 87 ? 1.666 -6.846 -7.807 1.00 88.81 87 ILE A CA 1
ATOM 642 C C . ILE A 1 87 ? 2.278 -8.209 -7.456 1.00 88.81 87 ILE A C 1
ATOM 644 O O . ILE A 1 87 ? 1.687 -8.942 -6.665 1.00 88.81 87 ILE A O 1
ATOM 648 N N . PRO A 1 88 ? 3.438 -8.577 -8.033 1.00 82.19 88 PRO A N 1
ATOM 649 C CA . PRO A 1 88 ? 3.991 -9.922 -7.899 1.00 82.19 88 PRO A CA 1
ATOM 650 C C . PRO A 1 88 ? 4.599 -10.174 -6.516 1.00 82.19 88 PRO A C 1
ATOM 652 O O . PRO A 1 88 ? 4.680 -11.319 -6.083 1.00 82.19 88 PRO A O 1
ATOM 655 N N . THR A 1 89 ? 5.018 -9.113 -5.818 1.00 89.56 89 THR A N 1
ATOM 656 C CA . THR A 1 89 ? 5.755 -9.222 -4.558 1.00 89.56 89 THR A CA 1
ATOM 657 C C . THR A 1 89 ? 5.099 -8.376 -3.474 1.00 89.56 89 THR A C 1
ATOM 659 O O . THR A 1 89 ? 5.117 -7.143 -3.534 1.00 89.56 89 THR A O 1
ATOM 662 N N . ILE A 1 90 ? 4.576 -9.047 -2.444 1.00 91.12 90 ILE A N 1
ATOM 663 C CA . ILE A 1 90 ? 4.044 -8.427 -1.226 1.00 91.12 90 ILE A CA 1
ATOM 664 C C . ILE A 1 90 ? 4.880 -8.906 -0.036 1.00 91.12 90 ILE A C 1
ATOM 666 O O . ILE A 1 90 ? 4.933 -10.094 0.267 1.00 91.12 90 ILE A O 1
ATOM 670 N N . GLN A 1 91 ? 5.552 -7.974 0.633 1.00 90.88 91 GLN A N 1
ATOM 671 C CA . GLN A 1 91 ? 6.350 -8.226 1.831 1.00 90.88 91 GLN A CA 1
ATOM 672 C C . GLN A 1 91 ? 5.524 -7.871 3.067 1.00 90.88 91 GLN A C 1
ATOM 674 O O . GLN A 1 91 ? 5.145 -6.712 3.241 1.00 90.88 91 GLN A O 1
ATOM 679 N N . PHE A 1 92 ? 5.259 -8.852 3.925 1.00 88.69 92 PHE A N 1
ATOM 680 C CA . PHE A 1 92 ? 4.499 -8.660 5.158 1.00 88.69 92 PHE A CA 1
ATOM 681 C C . PHE A 1 92 ? 5.427 -8.277 6.315 1.00 88.69 92 PHE A C 1
ATOM 683 O O . PHE A 1 92 ? 6.416 -8.957 6.579 1.00 88.69 92 PHE A O 1
ATOM 690 N N . GLU A 1 93 ? 5.091 -7.204 7.028 1.00 85.75 93 GLU A N 1
ATOM 691 C CA . GLU A 1 93 ? 5.790 -6.748 8.232 1.00 85.75 93 GLU A CA 1
ATOM 692 C C . GLU A 1 93 ? 4.757 -6.549 9.352 1.00 85.75 93 GLU A C 1
ATOM 694 O O . GLU A 1 93 ? 3.966 -5.605 9.334 1.00 85.75 93 GLU A O 1
ATOM 699 N N . ILE A 1 94 ? 4.743 -7.450 10.337 1.00 80.44 94 ILE A N 1
ATOM 700 C CA . ILE A 1 94 ? 3.885 -7.316 11.521 1.00 80.44 94 ILE A CA 1
ATOM 701 C C . ILE A 1 94 ? 4.631 -6.454 12.540 1.00 80.44 94 ILE A C 1
ATOM 703 O O . ILE A 1 94 ? 5.685 -6.860 13.039 1.00 80.44 94 ILE A O 1
ATOM 707 N N . ARG A 1 95 ? 4.105 -5.268 12.868 1.00 68.88 95 ARG A N 1
ATOM 708 C CA . ARG A 1 95 ? 4.693 -4.422 13.919 1.00 68.88 95 ARG A CA 1
ATOM 709 C C . ARG A 1 95 ? 4.072 -4.758 15.272 1.00 68.88 95 ARG A C 1
ATOM 711 O O . ARG A 1 95 ? 2.857 -4.715 15.422 1.00 68.88 95 ARG A O 1
ATOM 718 N N . LYS A 1 96 ? 4.923 -5.105 16.247 1.00 60.22 96 LYS A N 1
ATOM 719 C CA . LYS A 1 96 ? 4.527 -5.375 17.643 1.00 60.22 96 LYS A CA 1
ATOM 720 C C . LYS A 1 96 ? 4.192 -4.100 18.434 1.00 60.22 96 LYS A C 1
ATOM 722 O O . LYS A 1 96 ? 3.445 -4.195 19.398 1.00 60.22 96 LYS A O 1
ATOM 727 N N . ASP A 1 97 ? 4.697 -2.942 18.004 1.00 54.72 97 ASP A N 1
ATOM 728 C CA . ASP A 1 97 ? 4.402 -1.630 18.589 1.00 54.72 97 ASP A CA 1
ATOM 729 C C . ASP A 1 97 ? 3.258 -0.947 17.824 1.00 54.72 97 ASP A C 1
ATOM 731 O O . ASP A 1 97 ? 3.430 -0.461 16.702 1.00 54.72 97 ASP A O 1
ATOM 735 N N . ASP A 1 98 ? 2.073 -0.952 18.435 1.00 53.62 98 ASP A N 1
ATOM 736 C CA . ASP A 1 98 ? 0.773 -0.548 17.876 1.00 53.62 98 ASP A CA 1
ATOM 737 C C . ASP A 1 98 ? 0.573 0.981 17.856 1.00 53.62 98 ASP A C 1
ATOM 739 O O . ASP A 1 98 ? -0.473 1.518 18.204 1.00 53.62 98 ASP A O 1
ATOM 743 N N . ALA A 1 99 ? 1.593 1.720 17.429 1.00 44.47 99 ALA A N 1
ATOM 744 C CA . ALA A 1 99 ? 1.405 3.098 17.022 1.00 44.47 99 ALA A CA 1
ATOM 745 C C . ALA A 1 99 ? 1.540 3.140 15.504 1.00 44.47 99 ALA A C 1
ATOM 747 O O . ALA A 1 99 ? 2.636 3.257 14.944 1.00 44.47 99 ALA A O 1
ATOM 748 N N . LEU A 1 100 ? 0.399 3.139 14.813 1.00 53.69 100 LEU A N 1
ATOM 749 C CA . LEU A 1 100 ? 0.250 3.897 13.577 1.00 53.69 100 LEU A CA 1
ATOM 750 C C . LEU A 1 100 ? 0.520 5.364 13.955 1.00 53.69 100 LEU A C 1
ATOM 752 O O . LEU A 1 100 ? -0.428 6.124 14.026 1.00 53.69 100 LEU A O 1
ATOM 756 N N . GLN A 1 101 ? 1.772 5.717 14.304 1.00 44.47 101 GLN A N 1
ATOM 757 C CA . GLN A 1 101 ? 2.112 6.961 14.992 1.00 44.47 101 GLN A CA 1
ATOM 758 C C . GLN A 1 101 ? 1.500 8.067 14.135 1.00 44.47 101 GLN A C 1
ATOM 760 O O . GLN A 1 101 ? 1.957 8.224 12.990 1.00 44.47 101 GLN A O 1
ATOM 765 N N . PRO A 1 102 ? 0.400 8.714 14.582 1.00 50.62 102 PRO A N 1
ATOM 766 C CA . PRO A 1 102 ? -0.162 9.826 13.837 1.00 50.62 102 PRO A CA 1
ATOM 767 C C . PRO A 1 102 ? 1.018 10.758 13.582 1.00 50.62 102 PRO A C 1
ATOM 769 O O . PRO A 1 102 ? 1.880 10.832 14.468 1.00 50.62 102 PRO A O 1
ATOM 772 N N . PRO A 1 103 ? 1.157 11.308 12.356 1.00 51.50 103 PRO A N 1
ATOM 773 C CA . PRO A 1 103 ? 2.331 12.088 11.973 1.00 51.50 103 PRO A CA 1
ATOM 774 C C . PRO A 1 103 ? 2.605 13.007 13.139 1.00 51.50 103 PRO A C 1
ATOM 776 O O . PRO A 1 103 ? 1.700 13.763 13.478 1.00 51.50 103 PRO A O 1
ATOM 779 N N . ALA A 1 104 ? 3.731 12.778 13.829 1.00 51.84 104 ALA A N 1
ATOM 780 C CA . ALA A 1 104 ? 3.961 13.357 15.139 1.00 51.84 104 ALA A CA 1
ATOM 781 C C . ALA A 1 104 ? 3.632 14.832 14.995 1.00 51.84 104 ALA A C 1
ATOM 783 O O . ALA A 1 104 ? 4.311 15.522 14.229 1.00 51.84 104 ALA A O 1
ATOM 784 N N . GLU A 1 105 ? 2.515 15.256 15.598 1.00 56.62 105 GLU A N 1
ATOM 785 C CA . GLU A 1 105 ? 2.130 16.653 15.613 1.00 56.62 105 GLU A CA 1
ATOM 786 C C . GLU A 1 105 ? 3.389 17.325 16.123 1.00 56.62 105 GLU A C 1
ATOM 788 O O . GLU A 1 105 ? 3.890 16.933 17.184 1.00 56.62 105 GLU A O 1
ATOM 793 N N . LEU A 1 106 ? 4.007 18.149 15.265 1.00 61.44 106 LEU A N 1
ATOM 794 C CA . LEU A 1 106 ? 5.285 18.789 15.547 1.00 61.44 106 LEU A CA 1
ATOM 795 C C . LEU A 1 106 ? 5.236 19.188 17.016 1.00 61.44 106 LEU A C 1
ATOM 797 O O . LEU A 1 106 ? 4.287 19.902 17.357 1.00 61.44 106 LEU A O 1
ATOM 801 N N . PRO A 1 107 ? 6.155 18.703 17.885 1.00 56.84 107 PRO A N 1
ATOM 802 C CA . PRO A 1 107 ? 6.120 19.096 19.282 1.00 56.84 107 PRO A CA 1
ATOM 803 C C . PRO A 1 107 ? 6.002 20.612 19.245 1.00 56.84 107 PRO A C 1
ATOM 805 O O . PRO A 1 107 ? 6.805 21.227 18.521 1.00 56.84 107 PRO A O 1
ATOM 808 N N . PRO A 1 108 ? 4.955 21.203 19.861 1.00 62.41 108 PRO A N 1
ATOM 809 C CA . PRO A 1 108 ? 4.729 22.630 19.753 1.00 62.41 108 PRO A CA 1
ATOM 810 C C . PRO A 1 108 ? 6.080 23.267 20.020 1.00 62.41 108 PRO A C 1
ATOM 812 O O . PRO A 1 108 ? 6.758 22.885 20.979 1.00 62.41 108 PRO A O 1
ATOM 815 N N . LYS A 1 109 ? 6.549 24.136 19.116 1.00 61.12 109 LYS A N 1
ATOM 816 C CA . LYS A 1 109 ? 7.744 24.949 19.355 1.00 61.12 109 LYS A CA 1
ATOM 817 C C . LYS A 1 109 ? 7.424 25.895 20.513 1.00 61.12 109 LYS A C 1
ATOM 819 O O . LYS A 1 109 ? 7.271 27.092 20.343 1.00 61.12 109 LYS A O 1
ATOM 824 N N . VAL A 1 110 ? 7.334 25.333 21.700 1.00 59.38 110 VAL A N 1
ATOM 825 C CA . VAL A 1 110 ? 7.431 25.972 2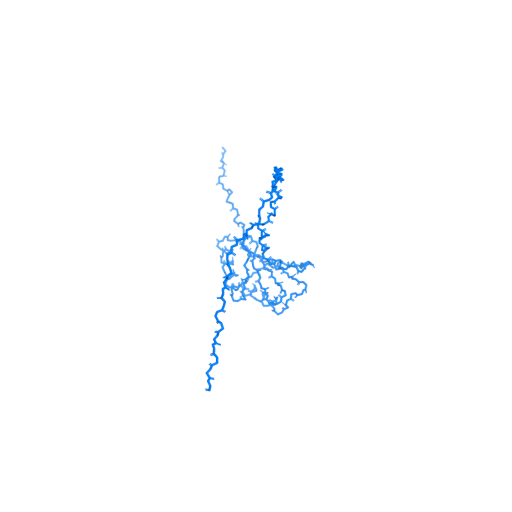2.984 1.00 59.38 110 VAL A CA 1
ATOM 826 C C . VAL A 1 110 ? 8.516 25.157 23.657 1.00 59.38 110 VAL A C 1
ATOM 828 O O . VAL A 1 110 ? 8.282 24.305 24.504 1.00 59.38 110 VAL A O 1
ATOM 831 N N . ARG A 1 111 ? 9.760 25.432 23.258 1.00 59.69 111 ARG A N 1
ATOM 832 C CA . ARG A 1 111 ? 10.770 25.502 24.305 1.00 59.69 111 ARG A CA 1
ATOM 833 C C . ARG A 1 111 ? 10.223 26.593 25.228 1.00 59.69 111 ARG A C 1
ATOM 835 O O . ARG A 1 111 ? 10.126 27.724 24.744 1.00 59.69 111 ARG A O 1
ATOM 842 N N . PRO A 1 112 ? 9.816 26.333 26.483 1.00 52.06 112 PRO A N 1
ATOM 843 C CA . PRO A 1 112 ? 9.868 27.414 27.441 1.00 52.06 112 PRO A CA 1
ATOM 844 C C . PRO A 1 112 ? 11.315 27.892 27.379 1.00 52.06 112 PRO A C 1
ATOM 846 O O . PRO A 1 112 ? 12.253 27.158 27.695 1.00 52.06 112 PRO A O 1
ATOM 849 N N . HIS A 1 113 ? 11.506 29.084 26.824 1.00 52.94 113 HIS A N 1
ATOM 850 C CA . HIS A 1 113 ? 12.758 29.783 26.988 1.00 52.94 113 HIS A CA 1
ATOM 851 C C . HIS A 1 113 ? 12.971 29.826 28.508 1.00 52.94 113 HIS A C 1
ATOM 853 O O . HIS A 1 113 ? 12.037 30.224 29.214 1.00 52.94 113 HIS A O 1
ATOM 859 N N . PRO A 1 114 ? 14.112 29.354 29.043 1.00 62.16 114 PRO A N 1
ATOM 860 C CA . PRO A 1 114 ? 14.375 29.484 30.469 1.00 62.16 114 PRO A CA 1
ATOM 861 C C . PRO A 1 114 ? 14.152 30.956 30.830 1.00 62.16 114 PRO A C 1
ATOM 863 O O . PRO A 1 114 ? 14.620 31.811 30.063 1.00 62.16 114 PRO A O 1
ATOM 866 N N . PRO A 1 115 ? 13.393 31.266 31.903 1.00 62.88 115 PRO A N 1
ATOM 867 C CA . PRO A 1 115 ? 13.083 32.641 32.251 1.00 62.88 115 PRO A CA 1
ATOM 868 C C . PRO A 1 115 ? 14.394 33.410 32.302 1.00 62.88 115 PRO A C 1
ATOM 870 O O . PRO A 1 115 ? 15.312 33.086 33.062 1.00 62.88 115 PRO A O 1
ATOM 873 N N . ALA A 1 116 ? 14.498 34.368 31.384 1.00 55.41 116 ALA A N 1
ATOM 874 C CA . ALA A 1 116 ? 15.647 35.224 31.250 1.00 55.41 116 ALA A CA 1
ATOM 875 C C . ALA A 1 116 ? 15.920 35.851 32.620 1.00 55.41 116 ALA A C 1
ATOM 877 O O . ALA A 1 116 ? 15.027 36.412 33.247 1.00 55.41 116 ALA A O 1
ATOM 878 N N . ARG A 1 117 ? 17.156 35.645 33.082 1.00 56.97 117 ARG A N 1
ATOM 879 C CA . ARG A 1 117 ? 17.850 36.304 34.193 1.00 56.97 117 ARG A CA 1
ATOM 880 C C . ARG A 1 117 ? 17.012 37.321 34.980 1.00 56.97 117 ARG A C 1
ATOM 882 O O . ARG A 1 117 ? 16.672 38.383 34.472 1.00 56.97 117 ARG A O 1
ATOM 889 N N . LYS A 1 118 ? 16.838 37.008 36.269 1.00 53.59 118 LYS A N 1
ATOM 890 C CA . LYS A 1 118 ? 16.514 37.924 37.374 1.00 53.59 118 LYS A CA 1
ATOM 891 C C . LYS A 1 118 ? 16.847 39.395 37.041 1.00 53.59 118 LYS A C 1
ATOM 893 O O . LYS A 1 118 ? 18.035 39.727 36.981 1.00 53.59 118 LYS A O 1
ATOM 898 N N . PRO A 1 119 ? 15.863 40.297 36.912 1.00 61.03 119 PRO A N 1
ATOM 899 C CA . PRO A 1 119 ? 16.130 41.712 37.098 1.00 61.03 119 PRO A CA 1
ATOM 900 C C . PRO A 1 119 ? 16.426 41.944 38.587 1.00 61.03 119 PRO A C 1
ATOM 902 O O . PRO A 1 119 ? 15.619 41.612 39.454 1.00 61.03 119 PRO A O 1
ATOM 905 N N . ARG A 1 120 ? 17.602 42.499 38.905 1.00 60.97 120 ARG A N 1
ATOM 906 C CA . ARG A 1 120 ? 17.852 43.132 40.211 1.00 60.97 120 ARG A CA 1
ATOM 907 C C . ARG A 1 120 ? 16.976 44.385 40.273 1.00 60.97 120 ARG A C 1
ATOM 909 O O . ARG A 1 120 ? 17.410 45.460 39.867 1.00 60.97 120 ARG A O 1
ATOM 916 N N . ALA A 1 121 ? 15.731 44.231 40.714 1.00 52.62 121 ALA A N 1
ATOM 917 C CA . ALA A 1 121 ? 14.871 45.364 41.015 1.00 52.62 121 ALA A CA 1
ATOM 918 C C . ALA A 1 121 ? 15.377 46.013 42.305 1.00 52.62 121 ALA A C 1
ATOM 920 O O . ALA A 1 121 ? 15.491 45.376 43.352 1.00 52.62 121 ALA A O 1
ATOM 921 N N . ARG A 1 122 ? 15.788 47.267 42.143 1.00 60.59 122 ARG A N 1
ATOM 922 C CA . ARG A 1 122 ? 16.306 48.154 43.173 1.00 60.59 122 ARG A CA 1
ATOM 923 C C . ARG A 1 122 ? 15.256 48.392 44.260 1.00 60.59 122 ARG A C 1
ATOM 925 O O . ARG A 1 122 ? 14.061 48.428 43.992 1.00 60.59 122 ARG A O 1
ATOM 932 N N . VAL A 1 123 ? 15.788 48.580 45.459 1.00 52.53 123 VAL A N 1
ATOM 933 C CA . VAL A 1 123 ? 15.198 49.188 46.653 1.00 52.53 123 VAL A CA 1
ATOM 934 C C . VAL A 1 123 ? 14.217 50.314 46.300 1.00 52.53 123 VAL A C 1
ATOM 936 O O . VAL A 1 123 ? 14.567 51.205 45.528 1.00 52.53 123 VAL A O 1
ATOM 939 N N . ILE A 1 124 ? 13.026 50.292 46.903 1.00 55.19 124 ILE A N 1
ATOM 940 C CA . ILE A 1 124 ? 12.158 51.467 47.039 1.00 55.19 124 ILE A CA 1
ATOM 941 C C . ILE A 1 124 ? 11.775 51.563 48.521 1.00 55.19 124 ILE A C 1
ATOM 943 O O . ILE A 1 124 ? 10.818 50.940 48.972 1.00 55.19 124 ILE A O 1
ATOM 947 N N . GLU A 1 125 ? 12.558 52.326 49.281 1.00 49.59 125 GLU A N 1
ATOM 948 C CA . GLU A 1 125 ? 12.024 53.111 50.395 1.00 49.59 125 GLU A CA 1
ATOM 949 C C . GLU A 1 125 ? 11.208 54.262 49.789 1.00 49.59 125 GLU A C 1
ATOM 951 O O . GLU A 1 125 ? 11.730 54.972 48.931 1.00 49.59 125 GLU A O 1
ATOM 956 N N . SER A 1 126 ? 9.945 54.436 50.193 1.00 48.06 126 SER A N 1
ATOM 957 C CA . SER A 1 126 ? 9.219 55.724 50.226 1.00 48.06 126 SER A CA 1
ATOM 958 C C . SER A 1 126 ? 7.811 55.514 50.793 1.00 48.06 126 SER A C 1
ATOM 960 O O . SER A 1 126 ? 6.904 55.022 50.128 1.00 48.06 126 SER A O 1
ATOM 962 N N . THR A 1 127 ? 7.706 55.815 52.083 1.00 56.00 127 THR A N 1
ATOM 963 C CA . THR A 1 127 ? 6.676 56.631 52.743 1.00 56.00 127 THR A CA 1
ATOM 964 C C . THR A 1 127 ? 5.475 57.151 51.935 1.00 56.00 127 THR A C 1
ATOM 966 O O . THR A 1 127 ? 5.623 57.773 50.891 1.00 56.00 127 THR A O 1
ATOM 969 N N . ASP A 1 128 ? 4.312 57.015 52.581 1.00 62.69 128 ASP A N 1
ATOM 970 C CA . ASP A 1 128 ? 3.235 58.010 52.702 1.00 62.69 128 ASP A CA 1
ATOM 971 C C . ASP A 1 128 ? 2.589 58.565 51.415 1.00 62.69 128 ASP A C 1
ATOM 973 O O . ASP A 1 128 ? 3.135 59.450 50.757 1.00 62.69 128 ASP A O 1
ATOM 977 N N . LYS A 1 129 ? 1.364 58.096 51.114 1.00 56.06 129 LYS A N 1
ATOM 978 C CA . LYS A 1 129 ? 0.178 58.957 50.900 1.00 56.06 129 LYS A CA 1
ATOM 979 C C . LYS A 1 129 ? -1.084 58.157 50.551 1.00 56.06 129 LYS A C 1
ATOM 981 O O . LYS A 1 129 ? -1.127 57.422 49.567 1.00 56.06 129 LYS A O 1
ATOM 986 N N . LEU A 1 130 ? -2.128 58.363 51.357 1.00 62.16 130 LEU A N 1
ATOM 987 C CA . LEU A 1 130 ? -3.519 58.000 51.076 1.00 62.16 130 LEU A CA 1
ATOM 988 C C . LEU A 1 130 ? -4.021 58.704 49.800 1.00 62.16 130 LEU A C 1
ATOM 990 O O . LEU A 1 130 ? -3.896 59.926 49.707 1.00 62.16 130 LEU A O 1
ATOM 994 N N . PRO A 1 131 ? -4.660 57.998 48.850 1.00 61.06 131 PRO A N 1
ATOM 995 C CA . PRO A 1 131 ? -5.492 58.648 47.850 1.00 61.06 131 PRO A CA 1
ATOM 996 C C . PRO A 1 131 ? -6.914 58.848 48.402 1.00 61.06 131 PRO A C 1
ATOM 998 O O . PRO A 1 131 ? -7.756 57.953 48.331 1.00 61.06 131 PRO A O 1
ATOM 1001 N N . GLU A 1 132 ? -7.190 60.038 48.943 1.00 59.72 132 GLU A N 1
ATOM 1002 C CA . GLU A 1 132 ? -8.555 60.564 49.052 1.00 59.72 132 GLU A CA 1
ATOM 1003 C C . GLU A 1 132 ? -9.048 60.991 47.660 1.00 59.72 132 GLU A C 1
ATOM 1005 O O . GLU A 1 132 ? -8.414 61.792 46.972 1.00 59.72 132 GLU A O 1
ATOM 1010 N N . GLY A 1 133 ? -10.195 60.458 47.240 1.00 55.44 133 GLY A N 1
ATOM 1011 C CA . GLY A 1 133 ? -10.888 60.836 46.010 1.00 55.44 133 GLY A CA 1
ATOM 1012 C C . GLY A 1 133 ? -12.388 60.531 46.125 1.00 55.44 133 GLY A C 1
ATOM 1013 O O . GLY A 1 133 ? -12.748 59.504 46.698 1.00 55.44 133 GLY A O 1
ATOM 1014 N N . PRO A 1 134 ? -13.271 61.430 45.650 1.00 66.25 134 PRO A N 1
ATOM 1015 C CA . PRO A 1 134 ? -14.545 61.747 46.308 1.00 66.25 134 PRO A CA 1
ATOM 1016 C C . PRO A 1 134 ? -15.699 60.742 46.092 1.00 66.25 134 PRO A C 1
ATOM 1018 O O . PRO A 1 134 ? -15.742 60.036 45.080 1.00 66.25 134 PRO A O 1
ATOM 1021 N N . PRO A 1 135 ? -16.687 60.712 47.016 1.00 69.88 135 PRO A N 1
ATOM 1022 C CA . PRO A 1 135 ? -17.763 59.723 47.040 1.00 69.88 135 PRO A CA 1
ATOM 1023 C C . PRO A 1 135 ? -18.767 59.911 45.896 1.00 69.88 135 PRO A C 1
ATOM 1025 O O . PRO A 1 135 ? -19.397 60.960 45.749 1.00 69.88 135 PRO A O 1
ATOM 1028 N N . ARG A 1 136 ? -18.998 58.848 45.118 1.00 65.06 136 ARG A N 1
ATOM 1029 C CA . ARG A 1 136 ? -20.149 58.764 44.209 1.00 65.06 136 ARG A CA 1
ATOM 1030 C C . ARG A 1 136 ? -21.427 58.543 45.019 1.00 65.06 136 ARG A C 1
ATOM 1032 O O . ARG A 1 136 ? -21.740 57.430 45.431 1.00 65.06 136 ARG A O 1
ATOM 1039 N N . VAL A 1 137 ? -22.158 59.632 45.230 1.00 66.56 137 VAL A N 1
ATOM 1040 C CA . VAL A 1 137 ? -23.517 59.664 45.780 1.00 66.56 137 VAL A CA 1
ATOM 1041 C C . VAL A 1 137 ? -24.473 58.941 44.824 1.00 66.56 137 VAL A C 1
ATOM 1043 O O . VAL A 1 137 ? -24.633 59.345 43.675 1.00 66.56 137 VAL A O 1
ATOM 1046 N N . ILE A 1 138 ? -25.123 57.877 45.303 1.00 63.62 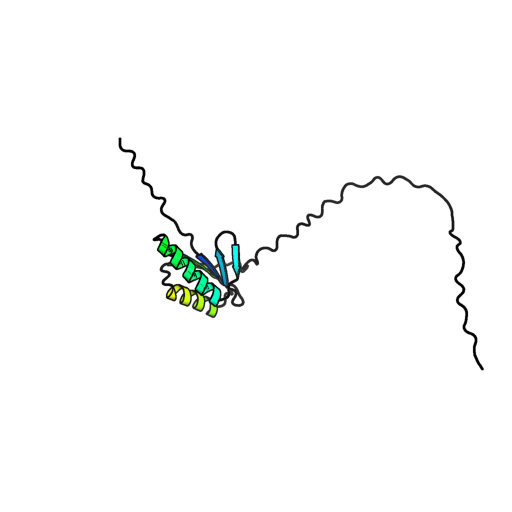138 ILE A N 1
ATOM 1047 C CA . ILE A 1 138 ? -26.245 57.218 44.622 1.00 63.62 138 ILE A CA 1
ATOM 1048 C C . ILE A 1 138 ? -27.528 57.947 45.049 1.00 63.62 138 ILE A C 1
ATOM 1050 O O . ILE A 1 138 ? -27.883 57.888 46.230 1.00 63.62 138 ILE A O 1
ATOM 1054 N N . PRO A 1 139 ? -28.250 58.636 44.146 1.00 62.47 139 PRO A N 1
ATOM 1055 C CA . PRO A 1 139 ? -29.528 59.235 44.500 1.00 62.47 139 PRO A CA 1
ATOM 1056 C C . PRO A 1 139 ? -30.573 58.142 44.761 1.00 62.47 139 PRO A C 1
ATOM 1058 O O . PRO A 1 139 ? -30.941 57.370 43.873 1.00 62.47 139 PRO A O 1
ATOM 1061 N N . LYS A 1 140 ? -31.068 58.101 46.005 1.00 58.94 140 LYS A N 1
ATOM 1062 C CA . LYS A 1 140 ? -32.290 57.387 46.394 1.00 58.94 140 LYS A CA 1
ATOM 1063 C C . LYS A 1 140 ? -33.440 57.924 45.542 1.00 58.94 140 LYS A C 1
ATOM 1065 O O . LYS A 1 140 ? -33.732 59.117 45.595 1.00 58.94 140 LYS A O 1
ATOM 1070 N N . ARG A 1 141 ? -34.109 57.062 44.772 1.00 65.50 141 ARG A N 1
ATOM 1071 C CA . ARG A 1 141 ? -35.408 57.420 44.191 1.00 65.50 141 ARG A CA 1
ATOM 1072 C C . ARG A 1 141 ? -36.416 57.582 45.339 1.00 65.50 141 ARG A C 1
ATOM 1074 O O . ARG A 1 141 ? -36.540 56.652 46.136 1.00 65.50 141 ARG A O 1
ATOM 1081 N N . PRO A 1 142 ? -37.101 58.732 45.453 1.00 63.88 142 PRO A N 1
ATOM 1082 C CA . PRO A 1 142 ? -38.171 58.919 46.420 1.00 63.88 142 PRO A CA 1
ATOM 1083 C C . PRO A 1 142 ? -39.431 58.153 46.004 1.00 63.88 142 PRO A C 1
ATOM 1085 O O . PRO A 1 142 ? -39.723 57.986 44.817 1.00 63.88 142 PRO A O 1
ATOM 1088 N N . ALA A 1 143 ? -40.156 57.699 47.024 1.00 53.25 143 ALA A N 1
ATOM 1089 C CA . ALA A 1 143 ? -41.486 57.121 46.936 1.00 53.25 143 ALA A CA 1
ATOM 1090 C C . ALA A 1 143 ? -42.471 58.082 46.251 1.00 53.25 143 ALA A C 1
ATOM 1092 O O . ALA A 1 143 ? -42.408 59.296 46.458 1.00 53.25 143 ALA A O 1
ATOM 1093 N N . LYS A 1 144 ? -43.403 57.527 45.474 1.00 51.88 144 LYS A N 1
ATOM 1094 C CA . LYS A 1 144 ? -44.674 58.189 45.175 1.00 51.88 144 LYS A CA 1
ATOM 1095 C C . LYS A 1 144 ? -45.776 57.578 46.057 1.00 51.88 144 LYS A C 1
ATOM 1097 O O . LYS A 1 144 ? -45.673 56.385 46.347 1.00 51.88 144 LYS A O 1
ATOM 1102 N N . PRO A 1 145 ? -46.742 58.404 46.494 1.00 63.16 145 PRO A N 1
ATOM 1103 C CA . PRO A 1 145 ? -47.907 57.998 47.278 1.00 63.16 145 PRO A CA 1
ATOM 1104 C C . PRO A 1 145 ? -48.877 57.123 46.481 1.00 63.16 145 PRO A C 1
ATOM 1106 O O . PRO A 1 145 ? -48.866 57.218 45.230 1.00 63.16 145 PRO A O 1
#

Sequence (145 aa):
MLETPGRAAKPEIQPLIISVGPGAVVAVNTGPAREVLTLAQLARRLDMYTTAARAVAAAPVVRLRTARAANEDILREVLARAAIYKIPTIQFEIRKDDALQPPAELPPKVRPHPPARKPRARVIESTDKLPEGPPRVIPKRPAKP

pLDDT: mean 73.84, std 15.15, range [44.47, 92.56]

Foldseek 3Di:
DDPPPDPPPQDDDDAWEWEFAAPLWIWIDDDPDIDTDHLVRLLVVLLVQLVVCVVSVHQHEYEYEYEPNGDVVSVVSSVVSCVVSVRPYYHYDYDPDRPPPDPPPPPPPPPVPPPPDDDPDDDDDDDDDDDDDDDDDDDDDDDDD

Secondary structure (DSSP, 8-state):
-----------PPPPEEEEE-GGG-EEEEETTEEEEE-HHHHHHHHHHHHHHHHHTTPPPEEEEEEETT--HHHHHHHHHHHHHTT--EEEEEEESS-----------S-----------------------------PPPPPP-